Protein AF-A0A659UK94-F1 (afdb_monomer_lite)

pLDDT: mean 96.04, std 5.71, range [52.38, 98.81]

Foldseek 3Di:
DPPPDQAAEAEEEDDDCCCQPPVFQPPRHAEYEYHNHLAFAFPPDPPGPYHQFDWHDYPVGATYTHDDHGDPPQWADDKDFDADPSNHTPDMDDGTHGPDPVDDDDPVVVVVCVVVCVVVVVVVVD

Sequence (126 aa):
KGEGVNKIIAVTHIGYNRERDVIAKIPGIDVVVGGHSHTLLSNTDPKAAGPYPTMVDNPGGYKVPVVQAASYSKYLGEFKVVFDDNGVVKSASGDPIHLDKSITPDPAVLARIKELGAPIEALKNK

Secondary structure (DSSP, 8-state):
--SS----EEE--S-HHHHHHTGGGSTT--EEE--SS--B--SS-TTSSS-SSEEEE-TTSSEEEEE-B-STTSEE--EEEEE-TTS-EEEEEE-PEE--TTSPPPHHHHHHHHHHHHHHHHHHT-

Structure (mmCIF, N/CA/C/O backbone):
data_AF-A0A659UK94-F1
#
_entry.id   AF-A0A659UK94-F1
#
loop_
_atom_site.group_PDB
_atom_site.id
_atom_site.type_symbol
_atom_site.label_atom_id
_atom_site.label_alt_id
_atom_site.label_comp_id
_atom_site.label_asym_id
_atom_site.label_entity_id
_atom_site.label_seq_id
_atom_site.pdbx_PDB_ins_code
_atom_site.Cartn_x
_atom_site.Cartn_y
_atom_site.Cartn_z
_atom_site.occupancy
_atom_site.B_iso_or_equiv
_atom_site.auth_seq_id
_atom_site.auth_comp_id
_atom_site.auth_asym_id
_atom_site.auth_atom_id
_atom_site.pdbx_PDB_model_num
ATOM 1 N N . LYS A 1 1 ? -23.213 3.398 1.672 1.00 52.38 1 LYS A N 1
ATOM 2 C CA . LYS A 1 1 ? -23.815 2.092 2.038 1.00 52.38 1 LYS A CA 1
ATOM 3 C C . LYS A 1 1 ? -25.229 2.072 1.472 1.00 52.38 1 LYS A C 1
ATOM 5 O O . LYS A 1 1 ? -26.007 2.938 1.837 1.00 52.38 1 LYS A O 1
ATOM 10 N N . GLY A 1 2 ? -25.515 1.196 0.514 1.00 68.31 2 GLY A N 1
ATOM 11 C CA . GLY A 1 2 ? -26.804 1.167 -0.197 1.00 68.31 2 GLY A CA 1
ATOM 12 C C . GLY A 1 2 ? -26.920 -0.023 -1.147 1.00 68.31 2 GLY A C 1
ATOM 13 O O . GLY A 1 2 ? -27.992 -0.583 -1.301 1.00 68.31 2 GLY A O 1
ATOM 14 N N . GLU A 1 3 ? -25.784 -0.489 -1.668 1.00 85.06 3 GLU A N 1
ATOM 15 C CA . GLU A 1 3 ? -25.703 -1.632 -2.590 1.00 85.06 3 GLU A CA 1
ATOM 16 C C . GLU A 1 3 ? -25.219 -2.927 -1.903 1.00 85.06 3 GLU A C 1
ATOM 18 O O . GLU A 1 3 ? -24.645 -3.803 -2.534 1.00 85.06 3 GLU A O 1
ATOM 23 N N . GLY A 1 4 ? -25.360 -3.039 -0.576 1.00 89.19 4 GLY A N 1
ATOM 24 C CA . GLY A 1 4 ? -24.869 -4.203 0.186 1.00 89.19 4 GLY A CA 1
ATOM 25 C C . GLY A 1 4 ? -23.348 -4.253 0.410 1.00 89.19 4 GLY A C 1
ATOM 26 O O . GLY A 1 4 ? -22.861 -5.125 1.124 1.00 89.19 4 GLY A O 1
ATOM 27 N N . VAL A 1 5 ? -22.585 -3.295 -0.127 1.00 93.19 5 VAL A N 1
ATOM 28 C CA . VAL A 1 5 ? -21.140 -3.175 0.125 1.00 93.19 5 VAL A CA 1
ATOM 29 C C . VAL A 1 5 ? -20.880 -2.610 1.523 1.00 93.19 5 VAL A C 1
ATOM 31 O O . VAL A 1 5 ? -21.331 -1.508 1.856 1.00 93.19 5 VAL A O 1
ATOM 34 N N . ASN A 1 6 ? -20.122 -3.360 2.32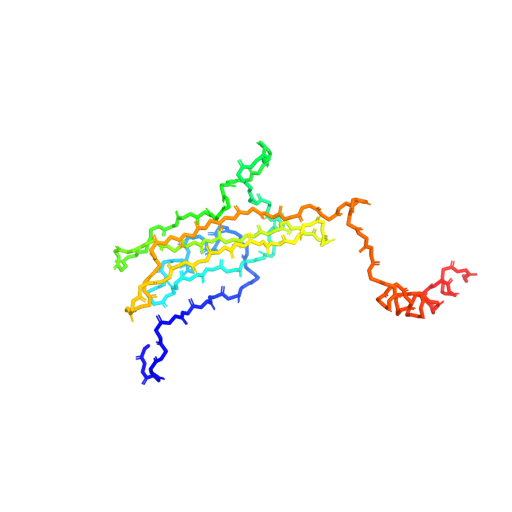8 1.00 92.75 6 ASN A N 1
ATOM 35 C CA . ASN A 1 6 ? -19.732 -2.983 3.690 1.00 92.75 6 ASN A CA 1
ATOM 36 C C . ASN A 1 6 ? -18.214 -2.891 3.922 1.00 92.75 6 ASN A C 1
ATOM 38 O O . ASN A 1 6 ? -17.828 -2.597 5.042 1.00 92.75 6 ASN A O 1
ATOM 42 N N . LYS A 1 7 ? -17.390 -3.131 2.892 1.00 95.88 7 LYS A N 1
ATOM 43 C CA . LYS A 1 7 ? -15.926 -2.998 2.928 1.00 95.88 7 LYS A CA 1
ATOM 44 C C . LYS A 1 7 ? -15.479 -2.095 1.785 1.00 95.88 7 LYS A C 1
ATOM 46 O O . LYS A 1 7 ? -15.694 -2.444 0.623 1.00 95.88 7 LYS A O 1
ATOM 51 N N . ILE A 1 8 ? -14.891 -0.949 2.099 1.00 96.00 8 ILE A N 1
ATOM 52 C CA . ILE A 1 8 ? -14.536 0.098 1.141 1.00 96.00 8 ILE A CA 1
ATOM 53 C C . ILE A 1 8 ? -13.058 0.457 1.295 1.00 96.00 8 ILE A C 1
ATOM 55 O O . ILE A 1 8 ? -12.605 0.932 2.339 1.00 96.00 8 ILE A O 1
ATOM 59 N N . ILE A 1 9 ? -12.317 0.260 0.206 1.00 98.12 9 ILE A N 1
ATOM 60 C CA . ILE A 1 9 ? -10.905 0.620 0.089 1.00 98.12 9 ILE A CA 1
ATOM 61 C C . ILE A 1 9 ? -10.807 1.878 -0.775 1.00 98.12 9 ILE A C 1
ATOM 63 O O . ILE A 1 9 ? -11.169 1.857 -1.951 1.00 98.12 9 ILE A O 1
ATOM 67 N N . ALA A 1 10 ? -10.304 2.969 -0.204 1.00 98.31 10 ALA A N 1
ATOM 68 C CA . ALA A 1 10 ? -9.963 4.168 -0.954 1.00 98.31 10 ALA A 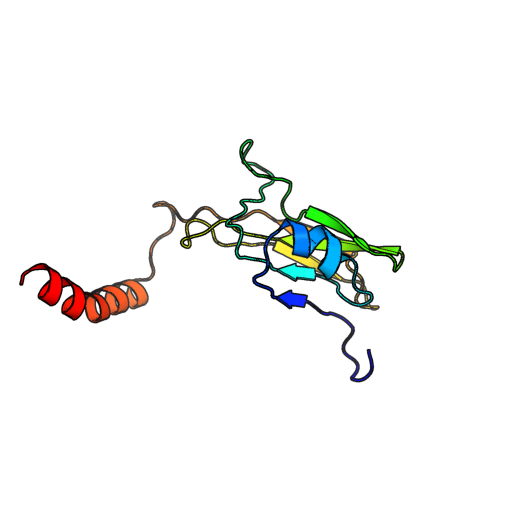CA 1
ATOM 69 C C . ALA A 1 10 ? -8.563 4.011 -1.557 1.00 98.31 10 ALA A C 1
ATOM 71 O O . ALA A 1 10 ? -7.574 3.972 -0.828 1.00 98.31 10 ALA A O 1
ATOM 72 N N . VAL A 1 11 ? -8.480 3.940 -2.885 1.00 98.56 11 VAL A N 1
ATOM 73 C CA . VAL A 1 11 ? -7.206 3.972 -3.615 1.00 98.56 11 VAL A CA 1
ATOM 74 C C . VAL A 1 11 ? -7.008 5.379 -4.165 1.00 98.56 11 VAL A C 1
ATOM 76 O O . VAL A 1 11 ? -7.829 5.861 -4.947 1.00 98.56 11 VAL A O 1
ATOM 79 N N . THR A 1 12 ? -5.950 6.060 -3.732 1.00 98.25 12 THR A N 1
ATOM 80 C CA . THR A 1 12 ? -5.750 7.492 -3.998 1.00 98.25 12 THR A CA 1
ATOM 81 C C . THR A 1 12 ? -4.337 7.814 -4.469 1.00 98.25 12 THR A C 1
ATOM 83 O O . THR A 1 12 ? -3.421 7.000 -4.400 1.00 98.25 12 THR A O 1
ATOM 86 N N . HIS A 1 13 ? -4.150 9.047 -4.944 1.00 98.44 13 HIS A N 1
ATOM 87 C CA . HIS A 1 13 ? -2.841 9.575 -5.324 1.00 98.44 13 HIS A CA 1
ATOM 88 C C . HIS A 1 13 ? -2.727 11.057 -4.936 1.00 98.44 13 HIS A C 1
ATOM 90 O O . HIS A 1 13 ? -2.585 11.927 -5.792 1.00 98.44 13 HIS A O 1
ATOM 96 N N . ILE A 1 14 ? -2.867 11.363 -3.641 1.00 98.38 14 ILE A N 1
ATOM 97 C CA . ILE A 1 14 ? -2.962 12.757 -3.156 1.00 98.38 14 ILE A CA 1
ATOM 98 C C . ILE A 1 14 ? -1.986 13.101 -2.025 1.00 98.38 14 ILE A C 1
ATOM 100 O O . ILE A 1 14 ? -1.982 14.237 -1.545 1.00 98.38 14 ILE A O 1
ATOM 104 N N . GLY A 1 15 ? -1.149 12.149 -1.617 1.00 98.44 15 GLY A N 1
ATOM 105 C CA . GLY A 1 15 ? -0.099 12.345 -0.627 1.00 98.44 15 GLY A CA 1
ATOM 106 C C . GLY A 1 15 ? -0.523 11.929 0.776 1.00 98.44 15 GLY A C 1
ATOM 107 O O . GLY A 1 15 ? -1.647 12.185 1.217 1.00 98.44 15 GLY A O 1
ATOM 108 N N . TYR A 1 16 ? 0.434 11.354 1.499 1.00 98.62 16 TYR A N 1
ATOM 109 C CA . TYR A 1 16 ? 0.239 10.680 2.779 1.00 98.62 16 TYR A CA 1
ATOM 110 C C . TYR A 1 16 ? -0.469 11.537 3.843 1.00 98.62 16 TYR A C 1
ATOM 112 O O . TYR A 1 16 ? -1.370 11.063 4.533 1.00 98.62 16 TYR A O 1
ATOM 120 N N . ASN A 1 17 ? -0.139 12.831 3.934 1.00 98.44 17 ASN A N 1
ATOM 121 C CA . ASN A 1 17 ? -0.797 13.732 4.887 1.00 98.44 17 ASN A CA 1
ATOM 122 C C . ASN A 1 17 ? -2.297 13.889 4.598 1.00 98.44 17 ASN A C 1
ATOM 124 O O . ASN A 1 17 ? -3.103 13.804 5.516 1.00 98.44 17 ASN A O 1
ATOM 128 N N . ARG A 1 18 ? -2.704 14.072 3.334 1.00 98.38 18 ARG A N 1
ATOM 129 C CA . ARG A 1 18 ? -4.132 14.206 2.990 1.00 98.38 18 ARG A CA 1
ATOM 130 C C . ARG A 1 18 ? -4.878 12.887 3.159 1.00 98.38 18 ARG A C 1
ATOM 132 O O . ARG A 1 18 ? -6.033 12.881 3.575 1.00 98.38 18 ARG A O 1
ATOM 139 N N . GLU A 1 19 ? -4.217 11.777 2.866 1.00 98.50 19 GLU A N 1
ATOM 140 C CA . GLU A 1 19 ? -4.769 10.436 3.058 1.00 98.50 19 GLU A CA 1
ATOM 141 C C . GLU A 1 19 ? -5.073 10.162 4.536 1.00 98.50 19 GLU A C 1
ATOM 143 O O . GLU A 1 19 ? -6.183 9.739 4.858 1.00 98.50 19 GLU A O 1
ATOM 148 N N . ARG A 1 20 ? -4.148 10.509 5.439 1.00 98.19 20 ARG A N 1
ATOM 149 C CA . ARG A 1 20 ? -4.350 10.432 6.893 1.00 98.19 20 ARG A CA 1
ATOM 150 C C . ARG A 1 20 ? -5.380 11.444 7.397 1.00 98.19 20 ARG A C 1
ATOM 152 O O . ARG A 1 20 ? -6.281 11.103 8.156 1.00 98.19 20 ARG A O 1
ATOM 159 N N . ASP A 1 21 ? -5.237 12.706 7.011 1.00 97.81 21 ASP A N 1
ATOM 160 C CA . ASP A 1 21 ? -5.936 13.798 7.689 1.00 97.81 21 ASP A CA 1
ATOM 161 C C . ASP A 1 21 ? -7.348 14.038 7.144 1.00 97.81 21 ASP A C 1
ATOM 163 O O . ASP A 1 21 ? -8.167 14.619 7.860 1.00 97.81 21 ASP A O 1
ATOM 167 N N . VAL A 1 22 ? -7.635 13.572 5.921 1.00 98.00 22 VAL A N 1
ATOM 168 C CA . VAL A 1 22 ? -8.925 13.742 5.235 1.00 98.00 22 VAL A CA 1
ATOM 169 C C . VAL A 1 22 ? -9.551 12.395 4.885 1.00 98.00 22 VAL A C 1
ATOM 171 O O . VAL A 1 22 ? -10.620 12.086 5.401 1.00 98.00 22 VAL A O 1
ATOM 174 N N . ILE A 1 23 ? -8.908 11.581 4.039 1.00 98.31 23 ILE A N 1
ATOM 175 C CA . ILE A 1 23 ? -9.545 10.379 3.461 1.00 98.31 23 ILE A CA 1
ATOM 176 C C . ILE A 1 23 ? -9.881 9.347 4.537 1.00 98.31 23 ILE A C 1
ATOM 178 O O . ILE A 1 23 ? -11.014 8.877 4.606 1.00 98.31 23 ILE A O 1
ATOM 182 N N . ALA A 1 24 ? -8.934 9.054 5.428 1.00 97.88 24 ALA A N 1
ATOM 183 C CA . ALA A 1 24 ? -9.132 8.110 6.523 1.00 97.88 24 ALA A CA 1
ATOM 184 C C . ALA A 1 24 ? -10.188 8.564 7.547 1.00 97.88 24 ALA A C 1
ATOM 186 O O . ALA A 1 24 ? -10.634 7.753 8.356 1.00 97.88 24 ALA A O 1
ATOM 187 N N . LYS A 1 25 ? -10.615 9.834 7.507 1.00 97.88 25 LYS A N 1
ATOM 188 C CA . LYS A 1 25 ? -11.670 10.396 8.364 1.00 97.88 25 LYS A CA 1
ATOM 189 C C . LYS A 1 25 ? -13.037 10.467 7.682 1.00 97.88 25 LYS A C 1
ATOM 191 O O . LYS A 1 25 ? -13.999 10.896 8.315 1.00 97.88 25 LYS A O 1
ATOM 196 N N . ILE A 1 26 ? -13.150 10.063 6.416 1.00 96.31 26 ILE A N 1
ATOM 197 C CA . ILE A 1 26 ? -14.440 9.995 5.727 1.00 96.31 26 ILE A CA 1
ATOM 198 C C . ILE A 1 26 ? -15.233 8.810 6.304 1.00 96.31 26 ILE A C 1
ATOM 200 O O . ILE A 1 26 ? -14.730 7.681 6.296 1.00 96.31 26 ILE A O 1
ATOM 204 N N . PRO A 1 27 ? -16.465 9.020 6.804 1.00 93.06 27 PRO A N 1
ATOM 205 C CA . PRO A 1 27 ? -17.295 7.925 7.290 1.00 93.06 27 PRO A CA 1
ATOM 206 C C . PRO A 1 27 ? -17.553 6.879 6.201 1.00 93.06 27 PRO A C 1
ATOM 208 O O . PRO A 1 27 ? -17.969 7.205 5.089 1.00 93.06 27 PRO A O 1
ATOM 211 N N . GLY A 1 28 ? -17.333 5.611 6.538 1.00 91.94 28 GLY A N 1
ATOM 212 C CA . GLY A 1 28 ? -17.513 4.476 5.635 1.00 91.94 28 GLY A CA 1
ATOM 213 C C . GLY A 1 28 ? -16.288 4.101 4.802 1.00 91.94 28 GLY A C 1
ATOM 214 O O . GLY A 1 28 ? -16.380 3.126 4.071 1.00 91.94 28 GLY A O 1
ATOM 215 N N . ILE A 1 29 ? -15.166 4.823 4.899 1.00 95.88 29 ILE A N 1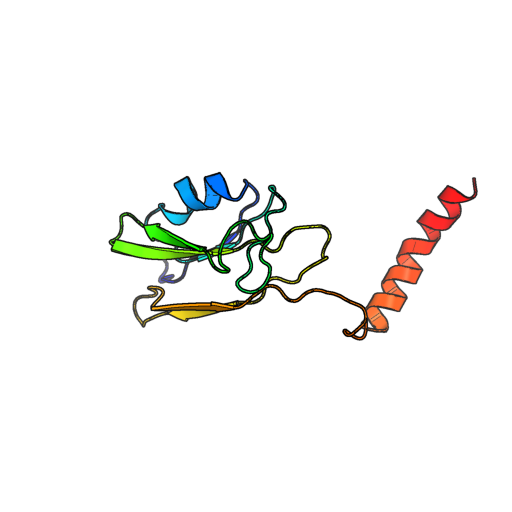
ATOM 216 C CA . ILE A 1 29 ? -13.877 4.320 4.406 1.00 95.88 29 ILE A CA 1
ATOM 217 C C . ILE A 1 29 ? -13.288 3.382 5.451 1.00 95.88 29 ILE A C 1
ATOM 219 O O . ILE A 1 29 ? -13.212 3.756 6.622 1.00 95.88 29 ILE A O 1
ATOM 223 N N . ASP A 1 30 ? -12.847 2.202 5.014 1.00 97.00 30 ASP A N 1
ATOM 224 C CA . ASP A 1 30 ? -12.305 1.174 5.903 1.00 97.00 30 ASP A CA 1
ATOM 225 C C . ASP A 1 30 ? -10.796 0.990 5.731 1.00 97.00 30 ASP A C 1
ATOM 227 O O . ASP A 1 30 ? -10.119 0.620 6.680 1.00 97.00 30 ASP A O 1
ATOM 231 N N . VAL A 1 31 ? -10.245 1.265 4.544 1.00 98.50 31 VAL A N 1
ATOM 232 C CA . VAL A 1 31 ? -8.806 1.165 4.240 1.00 98.50 31 VAL A CA 1
ATOM 233 C C . VAL A 1 31 ? -8.413 2.277 3.273 1.00 98.50 31 VAL A C 1
ATOM 235 O O . VAL A 1 31 ? -9.178 2.590 2.360 1.00 98.50 31 VAL A O 1
ATOM 238 N N . VAL A 1 32 ? -7.209 2.834 3.417 1.00 98.81 32 VAL A N 1
ATOM 239 C CA . VAL A 1 32 ? -6.635 3.777 2.443 1.00 98.81 32 VAL A CA 1
ATOM 240 C C . VAL A 1 32 ? -5.322 3.237 1.886 1.00 98.81 32 VAL A C 1
ATOM 242 O O . VAL A 1 32 ? -4.385 2.964 2.635 1.00 98.81 32 VAL A O 1
ATOM 245 N N . VAL A 1 33 ? -5.247 3.127 0.561 1.00 98.81 33 VAL A N 1
ATOM 246 C CA . VAL A 1 33 ? -4.033 2.785 -0.189 1.00 98.81 33 VAL A CA 1
ATOM 247 C C . VAL A 1 33 ? -3.613 4.007 -0.995 1.00 98.81 33 VAL A C 1
ATOM 249 O O . VAL A 1 33 ? -4.314 4.429 -1.916 1.00 98.81 33 VAL A O 1
ATOM 252 N N . GLY A 1 34 ? -2.489 4.599 -0.607 1.00 98.38 34 GLY A N 1
ATOM 253 C CA . GLY A 1 34 ? -2.080 5.920 -1.056 1.00 98.38 34 GLY A CA 1
ATOM 254 C C . GLY A 1 34 ? -0.935 5.970 -2.062 1.00 98.38 34 GLY A C 1
ATOM 255 O O . GLY A 1 34 ? -0.339 4.956 -2.428 1.00 98.38 34 GLY A O 1
ATOM 256 N N . GLY A 1 35 ? -0.576 7.195 -2.451 1.00 97.94 35 GLY A N 1
ATOM 257 C CA . GLY A 1 35 ? 0.571 7.482 -3.317 1.00 97.94 35 GLY A CA 1
ATOM 258 C C . GLY A 1 35 ? 0.982 8.960 -3.333 1.00 97.94 35 GLY A C 1
ATOM 259 O O . GLY A 1 35 ? 0.736 9.703 -2.385 1.00 97.94 35 GLY A O 1
ATOM 260 N N . HIS A 1 36 ? 1.593 9.416 -4.429 1.00 98.50 36 HIS A N 1
ATOM 261 C CA . HIS A 1 36 ? 2.050 10.798 -4.675 1.00 98.50 36 HIS A CA 1
ATOM 262 C C . HIS A 1 36 ? 3.270 11.271 -3.870 1.00 98.50 36 HIS A C 1
ATOM 264 O O . HIS A 1 36 ? 4.246 11.724 -4.457 1.00 98.50 36 HIS A O 1
ATOM 270 N N . SER A 1 37 ? 3.261 11.161 -2.541 1.00 98.31 37 SER A N 1
ATOM 271 C CA . SER A 1 37 ? 4.317 11.728 -1.682 1.00 98.31 37 SER A CA 1
ATOM 272 C C . SER A 1 37 ? 5.572 10.861 -1.551 1.00 98.31 37 SER A C 1
ATOM 274 O O . SER A 1 37 ? 6.489 11.237 -0.824 1.00 98.31 37 SER A O 1
ATOM 276 N N . HIS A 1 38 ? 5.610 9.705 -2.224 1.00 98.25 38 HIS A N 1
ATOM 277 C CA . HIS A 1 38 ? 6.700 8.724 -2.148 1.00 98.25 38 HIS A CA 1
ATOM 278 C C . HIS A 1 38 ? 7.023 8.294 -0.706 1.00 98.25 38 HIS A C 1
ATOM 280 O O . HIS A 1 38 ? 8.176 8.021 -0.368 1.00 98.25 38 HIS A O 1
ATOM 286 N N . THR A 1 39 ? 6.021 8.262 0.173 1.00 98.56 39 THR A N 1
ATOM 287 C CA . THR A 1 39 ? 6.245 8.021 1.596 1.00 98.56 39 THR A CA 1
ATOM 288 C C . THR A 1 39 ? 6.517 6.540 1.837 1.00 98.56 39 THR A C 1
ATOM 290 O O . THR A 1 39 ? 5.711 5.679 1.484 1.00 98.56 39 THR A O 1
ATOM 293 N N . LEU A 1 40 ? 7.668 6.235 2.438 1.00 98.56 40 LEU A N 1
ATOM 294 C CA . LEU A 1 40 ? 7.932 4.913 2.992 1.00 98.56 40 LEU A CA 1
ATOM 295 C C . LEU A 1 40 ? 7.311 4.839 4.386 1.00 98.56 40 LEU A C 1
ATOM 297 O O . LEU A 1 40 ? 7.681 5.610 5.274 1.00 98.56 40 LEU A O 1
ATOM 301 N N . LEU A 1 41 ? 6.390 3.902 4.565 1.00 98.69 41 LEU A N 1
ATOM 302 C CA . LEU A 1 41 ? 5.921 3.457 5.869 1.00 98.69 41 LEU A CA 1
ATOM 303 C C . LEU A 1 41 ? 6.502 2.069 6.108 1.00 98.69 41 LEU A C 1
ATOM 305 O O . LEU A 1 41 ? 6.488 1.246 5.195 1.00 98.69 41 LEU A O 1
ATOM 309 N N . SER A 1 42 ? 7.029 1.818 7.300 1.00 98.38 42 SER A N 1
ATOM 310 C CA . SER A 1 42 ? 7.578 0.513 7.649 1.00 98.38 42 SER A CA 1
ATOM 311 C C . SER A 1 42 ? 7.615 0.314 9.156 1.00 98.38 42 SER A C 1
ATOM 313 O O . SER A 1 42 ? 7.734 1.274 9.917 1.00 98.38 42 SER A O 1
ATOM 315 N N . ASN A 1 43 ? 7.528 -0.942 9.582 1.00 98.06 43 ASN A N 1
ATOM 316 C CA . ASN A 1 43 ? 7.708 -1.322 10.983 1.00 98.06 43 ASN A CA 1
ATOM 317 C C . ASN A 1 43 ? 9.168 -1.645 11.330 1.00 98.06 43 ASN A C 1
ATOM 319 O O . ASN A 1 43 ? 9.493 -1.799 12.506 1.00 98.06 43 ASN A O 1
ATOM 323 N N . THR A 1 44 ? 10.037 -1.770 10.323 1.00 96.19 44 THR A N 1
ATOM 324 C CA . THR A 1 44 ? 11.418 -2.243 10.484 1.00 96.19 44 THR A CA 1
ATOM 325 C C . THR A 1 44 ? 12.470 -1.227 10.039 1.00 96.19 44 THR A C 1
ATOM 327 O O . THR A 1 44 ? 13.589 -1.258 10.553 1.00 96.19 44 THR A O 1
ATOM 330 N N . ASP A 1 45 ? 12.134 -0.291 9.143 1.00 96.81 45 ASP A N 1
ATOM 331 C CA . ASP A 1 45 ? 13.060 0.762 8.708 1.00 96.81 45 ASP A CA 1
ATOM 332 C C . ASP A 1 45 ? 12.996 1.996 9.637 1.00 96.81 45 ASP A C 1
ATOM 334 O O . ASP A 1 45 ? 11.971 2.681 9.679 1.00 96.81 45 ASP A O 1
ATOM 338 N N . PRO A 1 46 ? 14.088 2.362 10.339 1.00 95.56 46 PRO A N 1
ATOM 339 C CA . PRO A 1 46 ? 14.114 3.536 11.216 1.00 95.56 46 PRO A CA 1
ATOM 340 C C . PRO A 1 46 ? 13.996 4.875 10.469 1.00 95.56 46 PRO A C 1
ATOM 342 O O . PRO A 1 46 ? 13.793 5.910 11.101 1.00 95.56 46 PRO A O 1
ATOM 345 N N . LYS A 1 47 ? 14.156 4.886 9.141 1.00 95.69 47 LYS A N 1
ATOM 346 C CA . LYS A 1 47 ? 13.971 6.070 8.288 1.00 95.69 47 LYS A CA 1
ATOM 347 C C . LYS A 1 47 ? 12.550 6.183 7.739 1.00 95.69 47 LYS A C 1
ATOM 349 O O . LYS A 1 47 ? 12.262 7.154 7.036 1.00 95.69 47 LYS A O 1
ATOM 354 N N . ALA A 1 48 ? 11.677 5.212 8.009 1.00 97.94 48 ALA A N 1
ATOM 355 C CA . ALA A 1 48 ? 10.285 5.293 7.600 1.00 97.94 48 ALA A CA 1
ATOM 356 C C . ALA A 1 48 ? 9.576 6.469 8.282 1.00 97.94 48 ALA A C 1
ATOM 358 O O . ALA A 1 48 ? 9.866 6.837 9.419 1.00 97.94 48 ALA A O 1
ATOM 359 N N . ALA A 1 49 ? 8.603 7.052 7.585 1.00 98.00 49 ALA A N 1
ATOM 360 C CA . ALA A 1 49 ? 7.833 8.185 8.094 1.00 98.00 49 ALA A CA 1
ATOM 361 C C . ALA A 1 49 ? 6.822 7.787 9.186 1.00 98.00 49 ALA A C 1
ATOM 363 O O . ALA A 1 49 ? 6.222 8.654 9.821 1.00 98.00 49 ALA A O 1
ATOM 364 N N . GLY A 1 50 ? 6.592 6.488 9.371 1.00 97.81 50 GLY A N 1
ATOM 365 C CA . GLY A 1 50 ? 5.647 5.939 10.331 1.00 97.81 50 GLY A CA 1
ATOM 366 C C . GLY A 1 50 ? 5.456 4.431 10.154 1.00 97.81 50 GLY A C 1
ATOM 367 O O . GLY A 1 50 ? 6.023 3.848 9.223 1.00 97.81 50 GLY A O 1
ATOM 368 N N . PRO A 1 51 ? 4.646 3.811 11.029 1.00 98.25 51 PRO A N 1
ATOM 369 C CA . PRO A 1 51 ? 4.367 2.383 10.980 1.00 98.25 51 PRO A CA 1
ATOM 370 C C . PRO A 1 51 ? 3.565 2.006 9.732 1.00 98.25 51 PRO A C 1
ATOM 372 O O . PRO A 1 51 ? 2.854 2.835 9.149 1.00 98.25 51 PRO A O 1
ATOM 375 N N . TYR A 1 52 ? 3.642 0.731 9.355 1.00 98.56 52 TYR A N 1
ATOM 376 C CA . TYR A 1 52 ? 2.892 0.155 8.244 1.00 98.56 52 TYR A CA 1
ATOM 377 C C . TYR A 1 52 ? 1.903 -0.917 8.752 1.00 98.56 52 TYR A C 1
ATOM 379 O O . TYR A 1 52 ? 2.329 -1.969 9.226 1.00 98.56 52 TYR A O 1
ATOM 387 N N . PRO A 1 53 ? 0.577 -0.711 8.645 1.00 98.62 53 PRO A N 1
ATOM 388 C CA . PRO A 1 53 ? -0.085 0.535 8.270 1.00 98.62 53 PRO A CA 1
ATOM 389 C C . PRO A 1 53 ? 0.008 1.590 9.377 1.00 98.62 53 PRO A C 1
ATOM 391 O O . PRO A 1 53 ? 0.155 1.275 10.559 1.00 98.62 53 PRO A O 1
ATOM 394 N N . THR A 1 54 ? -0.192 2.853 9.012 1.00 98.56 54 THR A N 1
ATOM 395 C CA . THR A 1 54 ? -0.503 3.879 10.007 1.00 98.56 54 THR A CA 1
ATOM 396 C C . THR A 1 54 ? -1.990 3.828 10.324 1.00 98.56 54 THR A C 1
ATOM 398 O O . THR A 1 54 ? -2.825 4.002 9.440 1.00 98.56 54 THR A O 1
ATOM 401 N N . MET A 1 55 ? -2.324 3.576 11.590 1.00 98.12 55 MET A N 1
ATOM 402 C CA . MET A 1 55 ? -3.709 3.487 12.056 1.00 98.12 55 MET A CA 1
ATOM 403 C C . MET A 1 55 ? -4.245 4.871 12.421 1.00 98.12 55 MET A C 1
ATOM 405 O O . MET A 1 55 ? -3.706 5.532 13.309 1.00 98.12 55 MET A O 1
ATOM 409 N N . VAL A 1 56 ? -5.325 5.289 11.766 1.00 98.25 56 VAL A N 1
ATOM 410 C CA . VAL A 1 56 ? -5.908 6.631 11.906 1.00 98.25 56 VAL A CA 1
ATOM 411 C C . VAL A 1 56 ? -7.290 6.553 12.530 1.00 98.25 56 VAL A C 1
ATOM 413 O O . VAL A 1 56 ? -8.100 5.732 12.112 1.00 98.25 56 VAL A O 1
ATOM 416 N N . ASP A 1 57 ? -7.580 7.415 13.503 1.00 97.50 57 ASP A N 1
ATOM 417 C CA . ASP A 1 57 ? -8.911 7.500 14.107 1.00 97.50 57 ASP A CA 1
ATOM 418 C C . ASP A 1 57 ? -9.922 8.134 13.140 1.00 97.50 57 ASP A C 1
ATOM 420 O O . ASP A 1 57 ? -9.731 9.254 12.653 1.00 97.50 57 ASP A O 1
ATOM 424 N N . ASN A 1 58 ? -11.016 7.419 12.880 1.00 95.81 58 ASN A N 1
ATOM 425 C CA . ASN A 1 58 ? -12.142 7.899 12.089 1.00 95.81 58 ASN A CA 1
ATOM 426 C C . ASN A 1 58 ? -13.234 8.467 13.021 1.00 95.81 58 ASN A C 1
ATOM 428 O O . ASN A 1 58 ? -13.518 7.865 14.061 1.00 95.81 58 ASN A O 1
ATOM 432 N N . PRO A 1 59 ? -13.912 9.572 12.651 1.00 93.88 59 PRO A N 1
ATOM 433 C CA . PRO A 1 59 ? -15.045 10.119 13.405 1.00 93.88 59 PRO A CA 1
ATOM 434 C C . PRO A 1 59 ? -16.179 9.118 13.684 1.00 93.88 59 PRO A C 1
ATOM 436 O O . PRO A 1 59 ? -16.957 9.322 14.610 1.00 93.88 59 PRO A O 1
ATOM 439 N N . GLY A 1 60 ? -16.270 8.030 12.914 1.00 88.94 60 GLY A N 1
ATOM 440 C CA . GLY A 1 60 ? -17.197 6.922 13.141 1.00 88.94 60 GLY A CA 1
ATOM 441 C C . GLY A 1 60 ? -16.844 5.990 14.309 1.00 88.94 60 GLY A C 1
ATOM 442 O O . GLY A 1 60 ? -17.561 5.015 14.515 1.00 88.94 60 GLY A O 1
ATOM 443 N N . GLY A 1 61 ? -15.768 6.248 15.063 1.00 92.69 61 GLY A N 1
ATOM 444 C CA . GLY A 1 61 ? -15.406 5.482 16.266 1.00 92.69 61 GLY A CA 1
ATOM 445 C C . GLY A 1 61 ? -14.590 4.211 16.008 1.00 92.69 61 GLY A C 1
ATOM 446 O O . GLY A 1 61 ? -14.474 3.362 16.889 1.00 92.69 61 GLY A O 1
ATOM 447 N N . TYR A 1 62 ? -14.018 4.073 14.815 1.00 93.19 62 TYR A N 1
ATOM 448 C CA . TYR A 1 62 ? -13.145 2.966 14.423 1.00 93.19 62 TYR A CA 1
ATOM 449 C C . TYR A 1 62 ? -11.828 3.501 13.845 1.00 93.19 62 TYR A C 1
ATOM 451 O O . TYR A 1 62 ? -11.697 4.698 13.581 1.00 93.19 62 TYR A O 1
ATOM 459 N N . LYS A 1 63 ? -10.834 2.625 13.660 1.00 96.75 63 LYS A N 1
ATOM 460 C CA . LYS A 1 63 ? -9.539 2.999 13.075 1.00 96.75 63 LYS A CA 1
ATOM 461 C C . LYS A 1 63 ? -9.425 2.527 11.627 1.00 96.75 63 LYS A C 1
ATOM 463 O O . LYS A 1 63 ? -9.838 1.416 11.308 1.00 96.75 63 LYS A O 1
ATOM 468 N N . VAL A 1 64 ? -8.809 3.351 10.785 1.00 98.38 64 VAL A N 1
ATOM 469 C CA . VAL A 1 64 ? -8.571 3.091 9.361 1.00 98.38 64 VAL A CA 1
ATOM 470 C C . VAL A 1 64 ? -7.065 2.933 9.116 1.00 98.38 64 VAL A C 1
ATOM 472 O O . VAL A 1 64 ? -6.312 3.864 9.415 1.00 98.38 64 VAL A O 1
ATOM 475 N N . PRO A 1 65 ? -6.587 1.787 8.595 1.00 98.62 65 PRO A N 1
ATOM 476 C CA . PRO A 1 65 ? -5.211 1.642 8.137 1.00 98.62 65 PRO A CA 1
ATOM 477 C C . PRO A 1 65 ? -4.954 2.466 6.870 1.00 98.62 65 PRO A C 1
ATOM 479 O O . PRO A 1 65 ? -5.675 2.347 5.875 1.00 98.62 65 PRO A O 1
ATOM 482 N N . VAL A 1 66 ? -3.882 3.255 6.896 1.00 98.81 66 VAL A N 1
ATOM 483 C CA . VAL A 1 66 ? -3.339 3.988 5.748 1.00 98.81 66 VAL A CA 1
ATOM 484 C C . VAL A 1 66 ? -1.982 3.395 5.379 1.00 98.81 66 VAL A C 1
ATOM 486 O O . VAL A 1 66 ? -1.109 3.264 6.242 1.00 98.81 66 VAL A O 1
ATOM 489 N N . VAL A 1 67 ? -1.797 3.047 4.103 1.00 98.81 67 VAL A N 1
ATOM 490 C CA . VAL A 1 67 ? -0.549 2.466 3.582 1.00 98.81 67 VAL A CA 1
ATOM 491 C C . VAL A 1 67 ? 0.012 3.248 2.394 1.00 98.81 67 VAL A C 1
ATOM 493 O O . VAL A 1 67 ? -0.731 3.719 1.533 1.00 98.81 67 VAL A O 1
ATOM 496 N N . GLN A 1 68 ? 1.342 3.329 2.327 1.00 98.69 68 GLN A N 1
ATOM 497 C CA . GLN A 1 68 ? 2.130 3.698 1.147 1.00 98.69 68 GLN A CA 1
ATOM 498 C C . GLN A 1 68 ? 3.410 2.854 1.114 1.00 98.69 68 GLN A C 1
ATOM 500 O O . GLN A 1 68 ? 3.924 2.466 2.163 1.00 98.69 68 GLN A O 1
ATOM 505 N N . ALA A 1 69 ? 3.931 2.589 -0.085 1.00 98.44 69 ALA A N 1
ATOM 506 C CA . ALA A 1 69 ? 5.107 1.743 -0.306 1.00 98.44 69 ALA A CA 1
ATOM 507 C C . ALA A 1 69 ? 6.209 2.482 -1.089 1.00 98.44 69 ALA A C 1
ATOM 509 O O . ALA A 1 69 ? 6.724 1.981 -2.088 1.00 98.44 69 ALA A O 1
ATOM 510 N N . ALA A 1 70 ? 6.565 3.692 -0.642 1.00 98.25 70 ALA A N 1
ATOM 511 C CA . ALA A 1 70 ? 7.588 4.533 -1.268 1.00 98.25 70 ALA A CA 1
ATOM 512 C C . ALA A 1 70 ? 7.319 4.802 -2.767 1.00 98.25 70 ALA A C 1
ATOM 514 O O . ALA A 1 70 ? 6.241 5.280 -3.126 1.00 98.25 70 ALA A O 1
ATOM 515 N N . SER A 1 71 ? 8.308 4.580 -3.638 1.00 98.12 71 SER A N 1
ATOM 516 C CA . SER A 1 71 ? 8.232 4.882 -5.069 1.00 98.12 71 SER A CA 1
ATOM 517 C C . SER A 1 71 ? 9.146 3.999 -5.922 1.00 98.12 71 SER A C 1
ATOM 519 O O . SER A 1 71 ? 9.945 3.208 -5.412 1.00 98.12 71 SER A O 1
ATOM 521 N N . TYR A 1 72 ? 8.998 4.138 -7.245 1.00 97.44 72 TYR A N 1
ATOM 522 C CA . TYR A 1 72 ? 9.823 3.491 -8.277 1.00 97.44 72 TYR A CA 1
ATOM 523 C C . TYR A 1 72 ? 9.851 1.963 -8.209 1.00 97.44 72 TYR A C 1
ATOM 525 O O . TYR A 1 72 ? 10.822 1.342 -8.635 1.00 97.44 72 TYR A O 1
ATOM 533 N N . SER A 1 73 ? 8.802 1.363 -7.642 1.00 95.69 73 SER A N 1
ATOM 534 C CA . SER A 1 73 ? 8.724 -0.080 -7.405 1.00 95.69 73 SER A CA 1
ATOM 535 C C . SER A 1 73 ? 9.918 -0.620 -6.612 1.00 95.69 73 SER A C 1
ATOM 537 O O . SER A 1 73 ? 10.280 -1.780 -6.760 1.00 95.69 73 SER A O 1
ATOM 539 N N . LYS A 1 74 ? 10.550 0.202 -5.761 1.00 96.56 74 LYS A N 1
ATOM 540 C CA . LYS A 1 74 ? 11.603 -0.280 -4.857 1.00 96.56 74 LYS A CA 1
ATOM 541 C C . LYS A 1 74 ? 11.030 -1.210 -3.784 1.00 96.56 74 LYS A C 1
ATOM 543 O O . LYS A 1 74 ? 11.724 -2.098 -3.300 1.00 96.56 74 LYS A O 1
ATOM 548 N N . TYR A 1 75 ? 9.765 -1.005 -3.428 1.00 98.12 75 TYR A N 1
ATOM 549 C CA . TYR A 1 75 ? 9.032 -1.851 -2.503 1.00 98.12 75 TYR A CA 1
ATOM 550 C C . TYR A 1 75 ? 7.694 -2.270 -3.107 1.00 98.12 75 TYR A C 1
ATOM 552 O O . TYR A 1 75 ? 7.072 -1.508 -3.851 1.00 98.12 75 TYR A O 1
ATOM 560 N N . LEU A 1 76 ? 7.237 -3.463 -2.739 1.00 98.38 76 LEU A N 1
ATOM 561 C CA . LEU A 1 76 ? 5.871 -3.928 -2.938 1.00 98.38 76 LEU A CA 1
ATOM 562 C C . LEU A 1 76 ? 5.123 -3.811 -1.608 1.00 98.38 76 LEU A C 1
ATOM 564 O O . LEU A 1 76 ? 5.502 -4.448 -0.632 1.00 98.38 76 LEU A O 1
ATOM 568 N N . GLY A 1 77 ? 4.067 -3.000 -1.551 1.00 98.31 77 GLY A N 1
ATOM 569 C CA . GLY A 1 77 ? 3.238 -2.905 -0.350 1.00 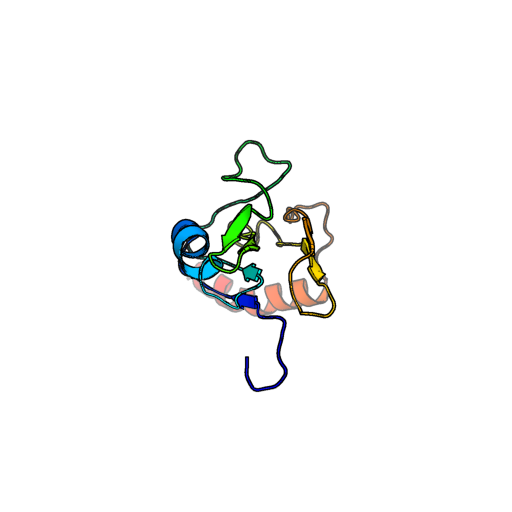98.31 77 GLY A CA 1
ATOM 570 C C . GLY A 1 77 ? 2.461 -4.199 -0.105 1.00 98.31 77 GLY A C 1
ATOM 571 O O . GLY A 1 77 ? 1.690 -4.616 -0.966 1.00 98.31 77 GLY A O 1
ATOM 572 N N . GLU A 1 78 ? 2.620 -4.802 1.074 1.00 98.25 78 GLU A N 1
ATOM 573 C CA . GLU A 1 78 ? 1.910 -6.020 1.473 1.00 98.25 78 GLU A CA 1
ATOM 574 C C . GLU A 1 78 ? 1.357 -5.877 2.894 1.00 98.25 78 GLU A C 1
ATOM 576 O O . GLU A 1 78 ? 2.090 -5.627 3.846 1.00 98.25 78 GLU A O 1
ATOM 581 N N . PHE A 1 79 ? 0.045 -6.037 3.059 1.00 98.12 79 PHE A N 1
ATOM 582 C CA . PHE A 1 79 ? -0.590 -6.118 4.373 1.00 98.12 79 PHE A CA 1
ATOM 583 C C . PHE A 1 79 ? -1.829 -6.994 4.340 1.00 98.12 79 PHE A C 1
ATOM 585 O O . PHE A 1 79 ? -2.518 -7.117 3.327 1.00 98.12 79 PHE A O 1
ATOM 592 N N . LYS A 1 80 ? -2.136 -7.555 5.504 1.00 98.56 80 LYS A N 1
ATOM 593 C CA . LYS A 1 80 ? -3.358 -8.296 5.775 1.00 98.56 80 LYS A CA 1
ATOM 594 C C . LYS A 1 80 ? -4.313 -7.417 6.568 1.00 98.56 80 LYS A C 1
ATOM 596 O O . LYS A 1 80 ? -3.921 -6.858 7.590 1.00 98.56 80 LYS A O 1
ATOM 601 N N . VAL A 1 81 ? -5.568 -7.360 6.132 1.00 98.38 81 VAL A N 1
ATOM 602 C CA . VAL A 1 81 ? -6.669 -6.718 6.861 1.00 98.38 81 VAL A CA 1
ATOM 603 C C . VAL A 1 81 ? -7.679 -7.782 7.268 1.00 98.38 81 VAL A C 1
ATOM 605 O O . VAL A 1 81 ? -8.081 -8.610 6.451 1.00 98.38 81 VAL A O 1
ATOM 608 N N . VAL A 1 82 ? -8.081 -7.768 8.535 1.00 98.19 82 VAL A N 1
ATOM 609 C CA . VAL A 1 82 ? -9.135 -8.627 9.077 1.00 98.19 82 VAL A CA 1
ATOM 610 C C . VAL A 1 82 ? -10.340 -7.755 9.386 1.00 98.19 82 VAL A C 1
ATOM 612 O O . VAL A 1 82 ? -10.242 -6.820 10.179 1.00 98.19 82 VAL A O 1
ATOM 615 N N . PHE A 1 83 ? -11.473 -8.080 8.775 1.00 97.56 83 PHE A N 1
ATOM 616 C CA . PHE A 1 83 ? -12.750 -7.409 8.998 1.00 97.56 83 PHE A CA 1
ATOM 617 C C . PHE A 1 83 ? -13.652 -8.253 9.900 1.00 97.56 83 PHE A C 1
ATOM 619 O O . PHE A 1 83 ? -13.511 -9.477 9.944 1.00 97.56 83 PHE A O 1
ATOM 626 N N . ASP A 1 84 ? -14.577 -7.611 10.606 1.00 94.31 84 ASP A N 1
ATOM 627 C CA . ASP A 1 84 ? -15.729 -8.292 11.196 1.00 94.31 84 ASP A CA 1
ATOM 628 C C . ASP A 1 84 ? -16.885 -8.441 10.187 1.00 94.31 84 ASP A C 1
ATOM 630 O O . ASP A 1 84 ? -16.815 -7.971 9.046 1.00 94.31 84 ASP A O 1
ATOM 634 N N . ASP A 1 85 ? -17.967 -9.092 10.618 1.00 93.19 85 ASP A N 1
ATOM 635 C CA . ASP A 1 85 ? -19.149 -9.346 9.782 1.00 93.19 85 ASP A CA 1
ATOM 636 C C . ASP A 1 85 ? -19.873 -8.052 9.364 1.00 93.19 85 ASP A C 1
ATOM 638 O O . ASP A 1 85 ? -20.549 -8.010 8.332 1.00 93.19 85 ASP A O 1
ATOM 642 N N . ASN A 1 86 ? -19.678 -6.965 10.118 1.00 89.56 86 ASN A N 1
ATOM 643 C CA . ASN A 1 86 ? -20.219 -5.640 9.817 1.00 89.56 86 ASN A CA 1
ATOM 644 C C . ASN A 1 86 ? -19.331 -4.841 8.846 1.00 89.56 86 ASN A C 1
ATOM 646 O O . ASN A 1 86 ? -19.724 -3.749 8.421 1.00 89.56 86 ASN A O 1
ATOM 650 N N . GLY A 1 87 ? -18.172 -5.388 8.464 1.00 91.50 87 GLY A N 1
ATOM 651 C CA . GLY A 1 87 ? -17.209 -4.764 7.562 1.00 91.50 87 GLY A CA 1
ATOM 652 C C . GLY A 1 87 ? -16.259 -3.779 8.241 1.00 91.50 87 GLY A C 1
ATOM 653 O 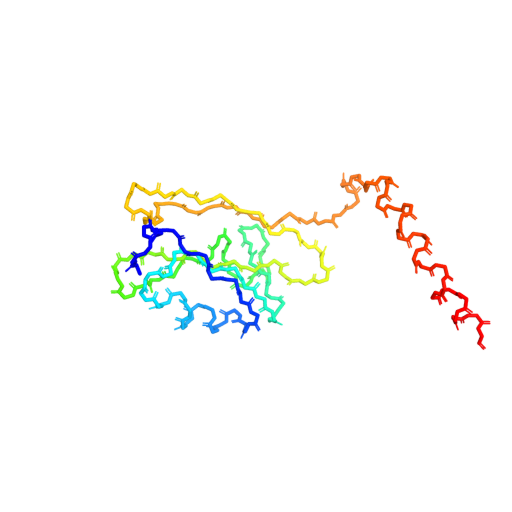O . GLY A 1 87 ? -15.566 -3.042 7.550 1.00 91.50 87 GLY A O 1
ATOM 654 N N . VAL A 1 88 ? -16.186 -3.773 9.574 1.00 92.00 88 VAL A N 1
ATOM 655 C CA . VAL A 1 88 ? -15.261 -2.921 10.334 1.00 92.00 88 VAL A CA 1
ATOM 656 C C . VAL A 1 88 ? -13.905 -3.616 10.466 1.00 92.00 88 VAL A C 1
ATOM 658 O O . VAL A 1 88 ? -13.829 -4.817 10.734 1.00 92.00 88 VAL A O 1
ATOM 661 N N . VAL A 1 89 ? -12.811 -2.869 10.294 1.00 96.38 89 VAL A N 1
ATOM 662 C CA . VAL A 1 89 ? -11.445 -3.391 10.467 1.00 96.38 89 VAL A CA 1
ATOM 663 C C . VAL A 1 89 ? -11.193 -3.759 11.933 1.00 96.38 89 VAL A C 1
ATOM 665 O O . VAL A 1 89 ? -11.184 -2.893 12.806 1.00 96.38 89 VAL A O 1
ATOM 668 N N . LYS A 1 90 ? -10.926 -5.043 12.204 1.00 96.44 90 LYS A N 1
ATOM 669 C CA . LYS A 1 90 ? -10.492 -5.545 13.521 1.00 96.44 90 LYS A CA 1
ATOM 670 C C . LYS A 1 90 ? -8.985 -5.440 13.702 1.00 96.44 90 LYS A C 1
ATOM 672 O O . LYS A 1 90 ? -8.512 -5.119 14.788 1.00 96.44 90 LYS A O 1
ATOM 677 N N . SER A 1 91 ? -8.229 -5.751 12.653 1.00 97.38 91 SER A N 1
ATOM 678 C CA . SER A 1 91 ? -6.773 -5.641 12.657 1.00 97.38 91 SER A CA 1
ATOM 679 C C . SER A 1 91 ? -6.226 -5.446 11.250 1.00 97.38 91 SER A C 1
ATOM 681 O O . SER A 1 91 ? -6.817 -5.889 10.263 1.00 97.38 91 SER A O 1
ATOM 683 N N . ALA A 1 92 ? -5.081 -4.776 11.170 1.00 98.19 92 ALA A N 1
ATOM 684 C CA . ALA A 1 92 ? -4.319 -4.623 9.946 1.00 98.19 92 ALA A CA 1
ATOM 685 C C . ALA A 1 92 ? -2.824 -4.678 10.274 1.00 98.19 92 ALA A C 1
ATOM 687 O O . ALA A 1 92 ? -2.370 -4.003 11.198 1.00 98.19 92 ALA A O 1
ATOM 688 N N . SER A 1 93 ? -2.072 -5.503 9.551 1.00 98.12 93 SER A N 1
ATOM 689 C CA . SER A 1 93 ? -0.643 -5.719 9.806 1.00 98.12 93 SER A CA 1
ATOM 690 C C . SER A 1 93 ? 0.088 -6.157 8.542 1.00 98.12 93 SER A C 1
ATOM 692 O O . SER A 1 93 ? -0.465 -6.918 7.745 1.00 98.12 93 SER A O 1
ATOM 694 N N . GLY A 1 94 ? 1.336 -5.731 8.391 1.00 98.06 94 GLY A N 1
ATOM 695 C CA . GLY A 1 94 ? 2.213 -6.092 7.279 1.00 98.06 94 GLY A CA 1
ATOM 696 C C . GLY A 1 94 ? 3.479 -5.244 7.296 1.00 98.06 94 GLY A C 1
ATOM 697 O O . GLY A 1 94 ? 3.743 -4.559 8.281 1.00 98.06 94 GLY A O 1
ATOM 698 N N . ASP A 1 95 ? 4.236 -5.269 6.210 1.00 98.50 95 ASP A N 1
ATOM 699 C CA . ASP A 1 95 ? 5.353 -4.357 5.943 1.00 98.50 95 ASP A CA 1
ATOM 700 C C . ASP A 1 95 ? 5.608 -4.375 4.421 1.00 98.50 95 ASP A C 1
ATOM 702 O O . ASP A 1 95 ? 5.317 -5.390 3.780 1.00 98.50 95 ASP A O 1
ATOM 706 N N . PRO A 1 96 ? 6.123 -3.308 3.785 1.00 98.25 96 PRO A N 1
ATOM 707 C CA . PRO A 1 96 ? 6.488 -3.379 2.379 1.00 98.25 96 PRO A CA 1
ATOM 708 C C . PRO A 1 96 ? 7.661 -4.337 2.151 1.00 98.25 96 PRO A C 1
ATOM 710 O O . PRO A 1 96 ? 8.680 -4.284 2.838 1.00 98.25 96 PRO A O 1
ATOM 713 N N . ILE A 1 97 ? 7.558 -5.159 1.114 1.00 98.12 97 ILE A N 1
ATOM 714 C CA . ILE A 1 97 ? 8.616 -6.071 0.684 1.00 98.12 97 ILE A CA 1
ATOM 715 C C . ILE A 1 97 ? 9.625 -5.280 -0.147 1.00 98.12 97 ILE A C 1
ATOM 717 O O . ILE A 1 97 ? 9.276 -4.749 -1.202 1.00 98.12 97 ILE A O 1
ATOM 721 N N . HIS A 1 98 ? 10.879 -5.205 0.299 1.00 97.12 98 HIS A N 1
ATOM 722 C CA . HIS A 1 98 ? 11.956 -4.593 -0.480 1.00 97.12 98 HIS A CA 1
ATOM 723 C C . HIS A 1 98 ? 12.300 -5.469 -1.689 1.00 97.12 98 HIS A C 1
ATOM 725 O O . HIS A 1 98 ? 12.694 -6.624 -1.537 1.00 97.12 98 HIS A O 1
ATOM 731 N N . LEU A 1 99 ? 12.154 -4.916 -2.894 1.00 97.44 99 LEU A N 1
ATOM 732 C CA . LEU A 1 99 ? 12.414 -5.631 -4.138 1.00 97.44 99 LEU A CA 1
ATOM 733 C C . LEU A 1 99 ? 13.908 -5.571 -4.481 1.00 97.44 99 LEU A C 1
ATOM 735 O O . LEU A 1 99 ? 14.357 -4.704 -5.231 1.00 97.44 99 LEU A O 1
ATOM 739 N N . ASP A 1 100 ? 14.684 -6.484 -3.895 1.00 95.81 100 ASP A N 1
ATOM 740 C CA . ASP A 1 100 ? 16.124 -6.611 -4.125 1.00 95.81 100 ASP A CA 1
ATOM 741 C C . ASP A 1 100 ? 16.506 -7.878 -4.918 1.00 95.81 100 ASP A C 1
ATOM 743 O O . ASP A 1 100 ? 15.668 -8.578 -5.484 1.00 95.81 100 ASP A O 1
ATOM 747 N N . LYS A 1 101 ? 17.812 -8.162 -4.992 1.00 96.50 101 LYS A N 1
ATOM 748 C CA . LYS A 1 101 ? 18.367 -9.284 -5.765 1.00 96.50 101 LYS A CA 1
ATOM 749 C C . LYS A 1 101 ? 18.030 -10.668 -5.198 1.00 96.50 101 LYS A C 1
ATOM 751 O O . LYS A 1 101 ? 18.326 -11.656 -5.863 1.00 96.50 101 LYS A O 1
ATOM 756 N N . SER A 1 102 ? 17.473 -10.758 -3.990 1.00 96.94 102 SER A N 1
ATOM 757 C CA . SER A 1 102 ? 17.016 -12.030 -3.420 1.00 96.94 102 SER A CA 1
ATOM 758 C C . SER A 1 102 ? 15.753 -12.556 -4.108 1.00 96.94 102 SER A C 1
ATOM 760 O O . SER A 1 102 ? 15.503 -13.761 -4.094 1.00 96.94 102 SER A O 1
ATOM 762 N N . ILE A 1 103 ? 14.982 -11.679 -4.759 1.00 97.12 103 ILE A N 1
ATOM 763 C CA . ILE A 1 103 ? 13.772 -12.047 -5.491 1.00 97.12 103 ILE A CA 1
ATOM 764 C C . ILE A 1 103 ? 14.147 -12.391 -6.928 1.00 97.12 103 ILE A C 1
ATOM 766 O O . ILE A 1 103 ? 14.708 -11.578 -7.662 1.00 97.12 103 ILE A O 1
ATOM 770 N N . THR A 1 104 ? 13.817 -13.616 -7.338 1.00 97.69 104 THR A N 1
ATOM 771 C CA . THR A 1 104 ? 14.060 -14.082 -8.706 1.00 97.69 104 THR A CA 1
ATOM 772 C C . THR A 1 104 ? 13.087 -13.387 -9.660 1.00 97.69 104 THR A C 1
ATOM 774 O O . THR A 1 104 ? 11.876 -13.550 -9.495 1.00 97.69 104 THR A O 1
ATOM 777 N N . PRO A 1 105 ? 13.570 -12.624 -10.659 1.00 97.19 105 PRO A N 1
ATOM 778 C CA . PRO A 1 105 ? 12.686 -11.998 -11.630 1.00 97.19 105 PRO A CA 1
ATOM 779 C C . PRO A 1 105 ? 11.996 -13.044 -12.506 1.00 97.19 105 PRO A C 1
ATOM 781 O O . PRO A 1 105 ? 12.612 -14.030 -12.914 1.00 97.19 105 PRO A O 1
ATOM 784 N N . ASP A 1 106 ? 10.734 -12.794 -12.844 1.00 98.19 106 ASP A N 1
ATOM 785 C CA . ASP A 1 106 ? 9.988 -13.677 -13.733 1.00 98.19 106 ASP A CA 1
ATOM 786 C C . ASP A 1 106 ? 10.584 -13.662 -15.160 1.00 98.19 106 ASP A C 1
ATOM 788 O O . ASP A 1 106 ? 10.748 -12.585 -15.751 1.00 98.19 106 ASP A O 1
ATOM 792 N N . PRO A 1 107 ? 10.911 -14.830 -15.748 1.00 98.38 107 PRO A N 1
ATOM 793 C CA . PRO A 1 107 ? 11.571 -14.894 -17.049 1.00 98.38 107 PRO A CA 1
ATOM 794 C C . PRO A 1 107 ? 10.696 -14.381 -18.202 1.00 98.38 107 PRO A C 1
ATOM 796 O O . PRO A 1 107 ? 11.235 -13.822 -19.160 1.00 98.38 107 PRO A O 1
ATOM 799 N N . ALA A 1 108 ? 9.367 -14.523 -18.128 1.00 98.50 108 ALA A N 1
ATOM 800 C CA . ALA A 1 108 ? 8.466 -14.024 -19.166 1.00 98.50 108 ALA A CA 1
ATOM 801 C C . ALA A 1 108 ? 8.374 -12.490 -19.127 1.00 98.50 108 ALA A C 1
ATOM 803 O O . ALA A 1 108 ? 8.431 -11.835 -20.172 1.00 98.50 108 ALA A O 1
ATOM 804 N N . VAL A 1 109 ? 8.327 -11.897 -17.931 1.00 97.88 109 VAL A N 1
ATOM 805 C CA . VAL A 1 109 ? 8.386 -10.439 -17.749 1.00 97.88 109 VAL A CA 1
ATOM 806 C C . VAL A 1 109 ? 9.737 -9.886 -18.205 1.00 97.88 109 VAL A C 1
ATOM 808 O O . VAL A 1 109 ? 9.767 -8.880 -18.914 1.00 97.88 109 VAL A O 1
ATOM 811 N N . LEU A 1 110 ? 10.854 -10.549 -17.885 1.00 97.69 110 LEU A N 1
ATOM 812 C CA . LEU A 1 110 ? 12.180 -10.143 -18.373 1.00 97.69 110 LEU A CA 1
ATOM 81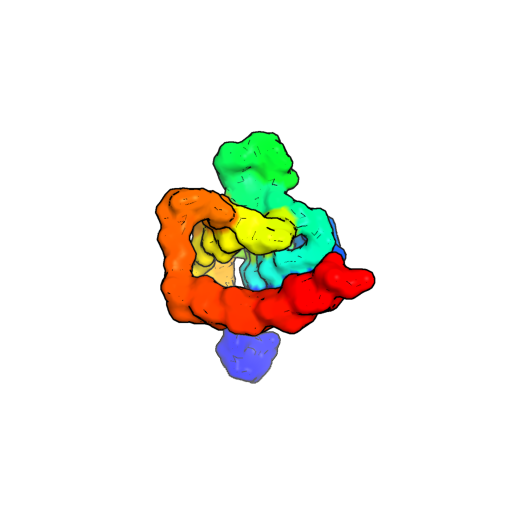3 C C . LEU A 1 110 ? 12.262 -10.154 -19.903 1.00 97.69 110 LEU A C 1
ATOM 815 O O . LEU A 1 110 ? 12.790 -9.209 -20.499 1.00 97.69 110 LEU A O 1
ATOM 819 N N . ALA A 1 111 ? 11.721 -11.191 -20.547 1.00 98.25 111 ALA A N 1
ATOM 820 C CA . ALA A 1 111 ? 11.651 -11.256 -22.003 1.00 98.25 111 ALA A CA 1
ATOM 821 C C . ALA A 1 111 ? 10.837 -10.082 -22.572 1.00 98.25 111 ALA A C 1
ATOM 823 O O . ALA A 1 111 ? 11.286 -9.424 -23.514 1.00 98.25 111 ALA A O 1
ATOM 824 N N . ARG A 1 112 ? 9.697 -9.754 -21.948 1.00 98.12 112 ARG A N 1
ATOM 825 C CA . ARG A 1 112 ? 8.850 -8.626 -22.354 1.00 98.12 112 ARG A CA 1
ATOM 826 C C . ARG A 1 112 ? 9.533 -7.270 -22.166 1.00 98.12 112 ARG A C 1
ATOM 828 O O . ARG A 1 112 ? 9.420 -6.412 -23.037 1.00 98.12 112 ARG A O 1
ATOM 835 N N . ILE A 1 113 ? 10.268 -7.073 -21.070 1.00 97.38 113 ILE A N 1
ATOM 836 C CA . ILE A 1 113 ? 11.059 -5.852 -20.836 1.00 97.38 113 ILE A CA 1
ATOM 837 C C . ILE A 1 113 ? 12.126 -5.696 -21.921 1.00 97.38 113 ILE A C 1
ATOM 839 O O . ILE A 1 113 ? 12.277 -4.609 -22.475 1.00 97.38 113 ILE A O 1
ATOM 843 N N . LYS A 1 114 ? 12.844 -6.775 -22.259 1.00 97.31 114 LYS A N 1
ATOM 844 C CA . LYS A 1 114 ? 13.871 -6.750 -23.310 1.00 97.31 114 LYS A CA 1
ATOM 845 C C . LYS A 1 114 ? 13.280 -6.375 -24.668 1.00 97.31 114 LYS A C 1
ATOM 847 O O . LYS A 1 114 ? 13.854 -5.550 -25.373 1.00 97.31 114 LYS A O 1
ATOM 852 N N . GLU A 1 115 ? 12.142 -6.966 -25.019 1.00 97.62 115 GLU A N 1
ATOM 853 C CA . GLU A 1 115 ? 11.427 -6.661 -26.259 1.00 97.62 115 GLU A CA 1
ATOM 854 C C . GLU A 1 115 ? 11.020 -5.179 -26.322 1.00 97.62 115 GLU A C 1
ATOM 856 O O . GLU A 1 115 ? 11.358 -4.485 -27.280 1.00 97.62 115 GLU A O 1
ATOM 861 N N . LEU A 1 116 ? 10.356 -4.673 -25.278 1.00 97.56 116 LEU A N 1
ATOM 862 C CA . LEU A 1 116 ? 9.874 -3.288 -25.217 1.00 97.56 116 LEU A CA 1
ATOM 863 C C . LEU A 1 116 ? 10.999 -2.252 -25.061 1.00 97.56 116 LEU A C 1
ATOM 865 O O . LEU A 1 116 ? 10.814 -1.090 -25.421 1.00 97.56 116 LEU A O 1
ATOM 869 N N . GLY A 1 117 ? 12.158 -2.653 -24.538 1.00 97.00 117 GLY A N 1
ATOM 870 C CA . GLY A 1 117 ? 13.331 -1.793 -24.379 1.00 97.00 117 GLY A CA 1
ATOM 871 C C . GLY A 1 117 ? 14.125 -1.578 -25.670 1.00 97.00 117 GLY A C 1
ATOM 872 O O . GLY A 1 117 ? 14.784 -0.549 -25.808 1.00 97.00 117 GLY A O 1
ATOM 873 N N . ALA A 1 118 ? 14.048 -2.494 -26.641 1.00 96.00 118 ALA A N 1
ATOM 874 C CA . ALA A 1 118 ? 14.854 -2.419 -27.862 1.00 96.00 118 ALA A CA 1
ATOM 875 C C . ALA A 1 118 ? 14.672 -1.106 -28.665 1.00 96.00 118 ALA A C 1
ATOM 877 O O . ALA A 1 118 ? 15.685 -0.526 -29.071 1.00 96.00 118 ALA A O 1
ATOM 878 N N . PRO A 1 119 ? 13.448 -0.562 -28.852 1.00 96.38 119 PRO A N 1
ATOM 879 C CA . PRO A 1 119 ? 13.266 0.732 -29.516 1.00 96.38 119 PRO A CA 1
ATOM 880 C C . PRO A 1 119 ? 13.895 1.903 -28.750 1.00 96.38 119 PRO A C 1
ATOM 882 O O . PRO A 1 119 ? 14.390 2.844 -29.367 1.00 96.38 119 PRO A O 1
ATOM 885 N N . ILE A 1 120 ? 13.903 1.846 -27.415 1.00 96.00 120 ILE A N 1
ATOM 886 C CA . ILE A 1 120 ? 14.491 2.889 -26.563 1.00 96.00 120 ILE A CA 1
ATOM 887 C C . ILE A 1 120 ? 16.017 2.889 -26.713 1.00 96.00 120 ILE A C 1
ATOM 889 O O . ILE A 1 120 ? 16.619 3.950 -26.857 1.00 96.00 120 ILE A O 1
ATOM 893 N N . GLU A 1 121 ? 16.649 1.715 -26.745 1.00 94.69 121 GLU A N 1
ATOM 894 C CA . GLU A 1 121 ? 18.098 1.601 -26.962 1.00 94.69 121 GLU A CA 1
ATOM 895 C C . GLU A 1 121 ? 18.518 2.088 -28.355 1.00 94.69 121 GLU A C 1
ATOM 897 O O . GLU A 1 121 ? 19.539 2.759 -28.500 1.00 94.69 121 GLU A O 1
ATOM 902 N N . ALA A 1 122 ? 17.702 1.835 -29.382 1.00 94.56 122 ALA A N 1
ATOM 903 C CA . ALA A 1 122 ? 17.953 2.364 -30.721 1.00 94.56 122 ALA A CA 1
ATOM 904 C C . ALA A 1 122 ? 17.919 3.904 -30.772 1.00 94.56 122 ALA A C 1
ATOM 906 O O . ALA A 1 122 ? 18.643 4.499 -31.569 1.00 94.56 122 ALA A O 1
ATOM 907 N N . LEU A 1 123 ? 17.104 4.553 -29.930 1.00 95.56 123 LEU A N 1
ATOM 908 C CA . LEU A 1 123 ? 17.050 6.016 -29.826 1.00 95.56 123 LEU A CA 1
ATOM 909 C C . LEU A 1 123 ? 18.257 6.607 -29.091 1.00 95.56 123 LEU A C 1
ATOM 911 O O . LEU A 1 123 ? 18.685 7.694 -29.450 1.00 95.56 123 LEU A O 1
ATOM 915 N N . LYS A 1 124 ? 18.814 5.911 -28.093 1.00 92.88 124 LYS A N 1
ATOM 916 C CA . LYS A 1 124 ? 19.989 6.387 -27.334 1.00 92.88 124 LYS A CA 1
ATOM 917 C C . LYS A 1 124 ? 21.279 6.424 -28.155 1.00 92.88 124 LYS A C 1
ATOM 919 O O . LYS A 1 124 ? 22.194 7.159 -27.807 1.00 92.88 124 LYS A O 1
ATOM 924 N N . ASN A 1 125 ? 21.357 5.602 -29.200 1.00 86.69 125 ASN A N 1
ATOM 925 C CA . ASN A 1 125 ? 22.533 5.467 -30.062 1.00 86.69 125 ASN A CA 1
ATOM 926 C C . ASN A 1 125 ? 22.480 6.368 -31.310 1.00 86.69 125 ASN A C 1
ATOM 928 O O . ASN A 1 125 ? 23.315 6.216 -32.203 1.00 86.69 125 ASN A O 1
ATOM 932 N N . LYS A 1 126 ? 21.485 7.256 -31.397 1.00 72.19 126 LYS A N 1
ATOM 933 C CA . LYS A 1 126 ? 21.403 8.328 -32.393 1.00 72.19 126 LYS A CA 1
ATOM 934 C C . LYS A 1 126 ? 21.833 9.645 -31.769 1.00 72.19 126 LYS A C 1
ATOM 936 O O . LYS A 1 126 ? 22.460 10.430 -32.509 1.00 72.19 126 LYS A O 1
#

Radius of gyration: 18.37 Å; chains: 1; bounding box: 49×29×49 Å